Protein AF-A0A8H6KMZ0-F1 (afdb_monomer_lite)

Structure (mmCIF, N/CA/C/O backbone):
data_AF-A0A8H6KMZ0-F1
#
_entry.id   AF-A0A8H6KMZ0-F1
#
loop_
_atom_site.group_PDB
_atom_site.id
_atom_site.type_symbol
_atom_site.label_atom_id
_atom_site.label_alt_id
_atom_site.label_comp_id
_atom_site.label_asym_id
_atom_site.label_entity_id
_atom_site.label_seq_id
_atom_site.pdbx_PDB_ins_code
_atom_site.Cartn_x
_atom_site.Cartn_y
_atom_site.Cartn_z
_atom_site.occupancy
_atom_site.B_iso_or_equiv
_atom_site.auth_seq_id
_atom_site.auth_comp_id
_atom_site.auth_asym_id
_atom_site.auth_atom_id
_atom_site.pdbx_PDB_model_num
ATOM 1 N N . ALA A 1 1 ? -5.034 21.277 47.937 1.00 48.00 1 ALA A N 1
ATOM 2 C CA . ALA A 1 1 ? -5.386 20.324 46.869 1.00 48.00 1 ALA A CA 1
ATOM 3 C C . ALA A 1 1 ? -5.590 21.089 45.572 1.00 48.00 1 ALA A C 1
ATOM 5 O O . ALA A 1 1 ? -6.384 22.019 45.581 1.00 48.00 1 ALA A O 1
ATOM 6 N N . LYS A 1 2 ? -4.839 20.730 44.526 1.00 41.19 2 LYS A N 1
ATOM 7 C CA . LYS A 1 2 ? -5.203 20.764 43.097 1.00 41.19 2 LYS A CA 1
ATOM 8 C C . LYS A 1 2 ? -3.998 20.202 42.329 1.00 41.19 2 LYS A C 1
ATOM 10 O O . LYS A 1 2 ? -3.082 20.935 41.977 1.00 41.19 2 LYS A O 1
ATOM 15 N N . HIS A 1 3 ? -3.976 18.873 42.198 1.00 39.75 3 HIS A N 1
ATOM 16 C CA . HIS A 1 3 ? -3.265 18.204 41.107 1.00 39.75 3 HIS A CA 1
ATOM 17 C C . HIS A 1 3 ? -3.880 18.726 39.806 1.00 39.75 3 HIS A C 1
ATOM 19 O O . HIS A 1 3 ? -5.103 18.848 39.733 1.00 39.75 3 HIS A O 1
ATOM 25 N N . THR A 1 4 ? -3.052 19.099 38.837 1.00 43.94 4 THR A N 1
ATOM 26 C CA . THR A 1 4 ? -3.521 19.335 37.471 1.00 43.94 4 THR A CA 1
ATOM 27 C C . THR A 1 4 ? -2.569 18.589 36.561 1.00 43.94 4 THR A C 1
ATOM 29 O O . THR A 1 4 ? -1.354 18.760 36.650 1.00 43.94 4 THR A O 1
ATOM 32 N N . ASP A 1 5 ? -3.163 17.677 35.814 1.00 43.09 5 ASP A N 1
ATOM 33 C CA . ASP A 1 5 ? -2.545 16.479 35.288 1.00 43.09 5 ASP A CA 1
ATOM 34 C C . ASP A 1 5 ? -1.675 16.752 34.057 1.00 43.09 5 ASP A C 1
ATOM 36 O O . ASP A 1 5 ? -2.052 17.466 33.126 1.00 43.09 5 ASP A O 1
ATOM 40 N N . THR A 1 6 ? -0.488 16.152 34.070 1.00 43.50 6 THR A N 1
ATOM 41 C CA . THR A 1 6 ? 0.405 16.019 32.922 1.00 43.50 6 THR A CA 1
ATOM 42 C C . THR A 1 6 ? -0.236 15.059 31.924 1.00 43.50 6 THR A C 1
ATOM 44 O O . THR A 1 6 ? -0.367 13.873 32.217 1.00 43.50 6 THR A O 1
ATOM 47 N N . PHE A 1 7 ? -0.595 15.534 30.731 1.00 59.22 7 PHE A N 1
ATOM 48 C CA . PHE A 1 7 ? -0.901 14.647 29.607 1.00 59.22 7 PHE A CA 1
ATOM 49 C C . PHE A 1 7 ? 0.405 14.064 29.055 1.00 59.22 7 PHE A C 1
ATOM 51 O O . PHE A 1 7 ? 0.987 14.581 28.106 1.00 59.22 7 PHE A O 1
ATOM 58 N N . SER A 1 8 ? 0.865 12.988 29.690 1.00 57.00 8 SER A N 1
ATOM 59 C CA . SER A 1 8 ? 1.725 11.988 29.063 1.00 57.00 8 SER A CA 1
ATOM 60 C C . SER A 1 8 ? 0.840 10.805 28.705 1.00 57.00 8 SER A C 1
ATOM 62 O O . SER A 1 8 ? 0.358 10.108 29.594 1.00 57.00 8 SER A O 1
ATOM 64 N N . SER A 1 9 ? 0.651 10.564 27.415 1.00 55.00 9 SER A N 1
ATOM 65 C CA . SER A 1 9 ? 0.125 9.292 26.919 1.00 55.00 9 SER A CA 1
ATOM 66 C C . SER A 1 9 ? 1.068 8.792 25.837 1.00 55.00 9 SER A C 1
ATOM 68 O O . SER A 1 9 ? 0.807 8.904 24.644 1.00 55.00 9 SER A O 1
ATOM 70 N N . SER A 1 10 ? 2.215 8.299 26.297 1.00 56.88 10 SER A N 1
ATOM 71 C CA . SER A 1 10 ? 2.999 7.305 25.578 1.00 56.88 10 SER A CA 1
ATOM 72 C C . SER A 1 10 ? 2.511 5.942 26.060 1.00 56.88 10 SER A C 1
ATOM 74 O O . SER A 1 10 ? 3.018 5.424 27.051 1.00 56.88 10 SER A O 1
ATOM 76 N N . ASP A 1 11 ? 1.505 5.393 25.383 1.00 49.59 11 ASP A N 1
ATOM 77 C CA . ASP A 1 11 ? 1.125 3.985 25.506 1.00 49.59 11 ASP A CA 1
ATOM 78 C C . ASP A 1 11 ? 1.774 3.217 24.346 1.00 49.59 11 ASP A C 1
ATOM 80 O O . ASP A 1 11 ? 1.172 2.956 23.306 1.00 49.59 11 ASP A O 1
ATOM 84 N N . ASP A 1 12 ? 3.054 2.884 24.524 1.00 59.81 12 ASP A N 1
ATOM 85 C CA . ASP A 1 12 ? 3.783 1.900 23.718 1.00 59.81 12 ASP A CA 1
ATOM 86 C C . ASP A 1 12 ? 3.382 0.490 24.181 1.00 59.81 12 ASP A C 1
ATOM 88 O O . ASP A 1 12 ? 4.075 -0.202 24.925 1.00 59.81 12 ASP A O 1
ATOM 92 N N . SER A 1 13 ? 2.163 0.096 23.821 1.00 49.50 13 SER A N 1
ATOM 93 C CA . SER A 1 13 ? 1.638 -1.258 24.004 1.00 49.50 13 SER A CA 1
ATOM 94 C C . SER A 1 13 ? 0.722 -1.612 22.839 1.00 49.50 13 SER A C 1
ATOM 96 O O . SER A 1 13 ? -0.491 -1.691 22.982 1.00 49.50 13 SER A O 1
ATOM 98 N N . GLY A 1 14 ? 1.335 -1.813 21.667 1.00 58.25 14 GLY A N 1
ATOM 99 C CA . GLY A 1 14 ? 0.896 -2.774 20.646 1.00 58.25 14 GLY A CA 1
ATOM 100 C C . GLY A 1 14 ? -0.565 -2.722 20.186 1.00 58.25 14 GLY A C 1
ATOM 101 O O . GLY A 1 14 ? -1.116 -3.761 19.824 1.00 58.25 14 GLY A O 1
ATOM 102 N N . GLY A 1 15 ? -1.207 -1.556 20.210 1.00 65.25 15 GLY A N 1
ATOM 103 C CA . GLY A 1 15 ? -2.512 -1.361 19.593 1.00 65.25 15 GLY A CA 1
ATOM 104 C C . GLY A 1 15 ? -2.349 -1.263 18.082 1.00 65.25 15 GLY A C 1
ATOM 105 O O . GLY A 1 15 ? -1.618 -0.406 17.594 1.00 65.25 15 GLY A O 1
ATOM 106 N N . LEU A 1 16 ? -3.016 -2.143 17.339 1.00 88.44 16 LEU A N 1
ATOM 107 C CA . LEU A 1 16 ? -3.057 -2.065 15.885 1.00 88.44 16 LEU A CA 1
ATOM 108 C C . LEU A 1 16 ? -3.753 -0.758 15.465 1.00 88.44 16 LEU A C 1
ATOM 110 O O . LEU A 1 16 ? -4.960 -0.612 15.659 1.00 88.44 16 LEU A O 1
ATOM 114 N N . GLU A 1 17 ? -3.002 0.192 14.910 1.00 96.06 17 GLU A N 1
ATOM 115 C CA . GLU A 1 17 ? -3.547 1.488 14.497 1.00 96.06 17 GLU A CA 1
ATOM 116 C C . GLU A 1 17 ? -4.521 1.320 13.320 1.00 96.06 17 GLU A C 1
ATOM 118 O O . GLU A 1 17 ? -4.315 0.487 12.436 1.00 96.06 17 GLU A O 1
ATOM 123 N N . SER A 1 18 ? -5.607 2.094 13.299 1.00 97.56 18 SER A N 1
ATOM 124 C CA . SER A 1 18 ? -6.575 2.086 12.196 1.00 97.56 18 SER A CA 1
ATOM 125 C C . SER A 1 18 ? -6.214 3.107 11.122 1.00 97.56 18 SER A C 1
ATOM 127 O O . SER A 1 18 ? -5.888 4.252 11.438 1.00 97.56 18 SER A O 1
ATOM 129 N N . THR A 1 19 ? -6.380 2.743 9.846 1.00 98.19 19 THR A N 1
ATOM 130 C CA . THR A 1 19 ? -6.218 3.656 8.696 1.00 98.19 19 THR A CA 1
ATOM 131 C C . THR A 1 19 ? -7.108 4.895 8.777 1.00 98.19 19 THR A C 1
ATOM 133 O O . THR A 1 19 ? -6.768 5.925 8.201 1.00 98.19 19 THR A O 1
ATOM 136 N N . LYS A 1 20 ? -8.197 4.849 9.557 1.00 97.50 20 LYS A N 1
ATOM 137 C CA . LYS A 1 20 ? -9.072 6.000 9.811 1.00 97.50 20 LYS A CA 1
ATOM 138 C C . LYS A 1 20 ? -8.332 7.202 10.408 1.00 97.50 20 LYS A C 1
ATOM 140 O O . LYS A 1 20 ? -8.709 8.341 10.143 1.00 97.50 20 LYS A O 1
ATOM 145 N N . THR A 1 21 ? -7.329 6.953 11.249 1.00 96.56 21 THR A N 1
ATOM 146 C CA . THR A 1 21 ? -6.562 7.998 11.951 1.00 96.56 21 THR A CA 1
ATOM 147 C C . THR A 1 21 ? -5.068 7.951 11.654 1.00 96.56 21 THR A C 1
ATOM 149 O O . THR A 1 21 ? -4.364 8.890 12.018 1.00 96.56 21 THR A O 1
ATOM 152 N N . ALA A 1 22 ? -4.593 6.892 10.994 1.00 97.12 22 ALA A N 1
ATOM 153 C CA . ALA A 1 22 ? -3.177 6.683 10.741 1.00 97.12 22 ALA A CA 1
ATOM 154 C C . ALA A 1 22 ? -2.569 7.756 9.838 1.00 97.12 22 ALA A C 1
ATOM 156 O O . ALA A 1 22 ? -2.993 7.960 8.698 1.00 97.12 22 ALA A O 1
ATOM 157 N N . ASN A 1 23 ? -1.496 8.380 10.324 1.00 96.94 23 ASN A N 1
ATOM 158 C CA . ASN A 1 23 ? -0.618 9.212 9.511 1.00 96.94 23 ASN A CA 1
ATOM 159 C C . ASN A 1 23 ? 0.594 8.394 9.044 1.00 96.94 23 ASN A C 1
ATOM 161 O O . ASN A 1 23 ? 1.662 8.421 9.656 1.00 96.94 23 ASN A O 1
ATOM 165 N N . ILE A 1 24 ? 0.407 7.641 7.961 1.00 97.19 24 ILE A N 1
ATOM 166 C CA . ILE A 1 24 ? 1.410 6.708 7.439 1.00 97.19 24 ILE A CA 1
ATOM 167 C C . ILE A 1 24 ? 2.474 7.467 6.639 1.00 97.19 2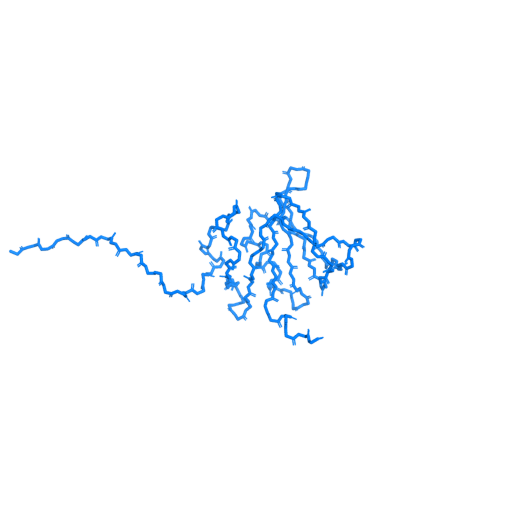4 ILE A C 1
ATOM 169 O O . ILE A 1 24 ? 2.173 8.038 5.591 1.00 97.19 24 ILE A O 1
ATOM 173 N N . THR A 1 25 ? 3.725 7.440 7.102 1.00 96.06 25 THR A N 1
ATOM 174 C CA . THR A 1 25 ? 4.852 8.137 6.457 1.00 96.06 25 THR A CA 1
ATOM 175 C C . THR A 1 25 ? 6.102 7.263 6.431 1.00 96.06 25 THR A C 1
ATOM 177 O O . THR A 1 25 ? 6.406 6.577 7.400 1.00 96.06 25 THR A O 1
ATOM 180 N N . CYS A 1 26 ? 6.860 7.280 5.336 1.00 95.69 26 CYS A N 1
ATOM 181 C CA . CYS A 1 26 ? 8.118 6.547 5.235 1.00 95.69 26 CYS A CA 1
ATOM 182 C C . CYS A 1 26 ? 9.295 7.506 5.453 1.00 95.69 26 CYS A C 1
ATOM 184 O O . CYS A 1 26 ? 9.273 8.619 4.924 1.00 95.69 26 CYS A O 1
ATOM 186 N N . PRO A 1 27 ? 10.325 7.101 6.220 1.00 96.19 27 PRO A N 1
ATOM 187 C CA . PRO A 1 27 ? 10.537 5.759 6.784 1.00 96.19 27 PRO A CA 1
ATOM 188 C C . PRO A 1 27 ? 9.909 5.521 8.175 1.00 96.19 27 PRO A C 1
ATOM 190 O O . PRO A 1 27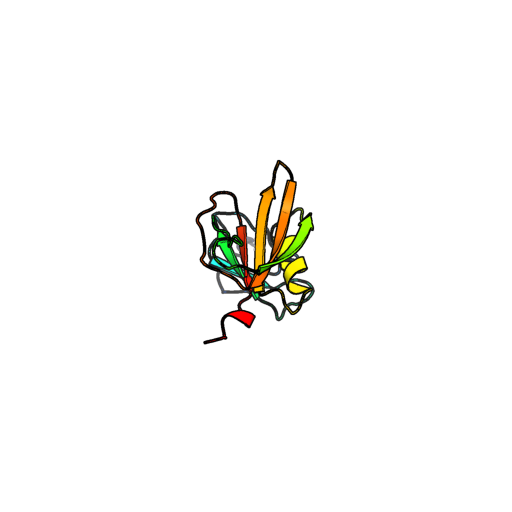 ? 10.053 4.432 8.715 1.00 96.19 27 PRO A O 1
ATOM 193 N N . ALA A 1 28 ? 9.242 6.509 8.781 1.00 96.81 28 ALA A N 1
ATOM 194 C CA . ALA A 1 28 ? 8.804 6.441 10.183 1.00 96.81 28 ALA A CA 1
ATOM 195 C C . ALA A 1 28 ? 7.834 5.285 10.500 1.00 96.81 28 ALA A C 1
ATOM 197 O O . ALA A 1 28 ? 7.863 4.742 11.599 1.00 96.81 28 ALA A O 1
ATOM 198 N N . SER A 1 29 ? 6.989 4.909 9.544 1.00 96.94 29 SER A N 1
ATOM 199 C CA . SER A 1 29 ? 5.991 3.847 9.665 1.00 96.94 29 SER A CA 1
ATOM 200 C C . SER A 1 29 ? 6.477 2.494 9.128 1.00 96.94 29 SER A C 1
ATOM 202 O O . SER A 1 29 ? 5.667 1.573 9.006 1.00 96.94 29 SER A O 1
ATOM 204 N N . ASP A 1 30 ? 7.757 2.350 8.763 1.00 97.62 30 ASP A N 1
ATOM 205 C CA . ASP A 1 30 ? 8.262 1.101 8.183 1.00 97.62 30 ASP A CA 1
ATOM 206 C C . ASP A 1 30 ? 8.020 -0.093 9.116 1.00 97.62 30 ASP A C 1
ATOM 208 O O . ASP A 1 30 ? 8.124 0.013 10.340 1.00 97.62 30 ASP A O 1
ATOM 212 N N . ASN A 1 31 ? 7.648 -1.231 8.530 1.00 96.50 31 ASN A N 1
ATOM 213 C CA . ASN A 1 31 ? 7.305 -2.480 9.212 1.00 96.50 31 ASN A CA 1
ATOM 214 C C . ASN A 1 31 ? 6.133 -2.392 10.223 1.00 96.50 31 ASN A C 1
ATOM 216 O O . ASN A 1 31 ? 5.806 -3.389 10.875 1.00 96.50 31 ASN A O 1
ATOM 220 N N . SER A 1 32 ? 5.464 -1.238 10.334 1.00 97.38 32 SER A N 1
ATOM 221 C CA . SER A 1 32 ? 4.254 -1.072 11.148 1.00 97.38 32 SER A CA 1
ATOM 222 C C . SER A 1 32 ? 3.077 -1.822 10.525 1.00 97.38 32 SER A C 1
ATOM 224 O O . SER A 1 32 ? 3.030 -2.045 9.312 1.00 97.38 32 SER A O 1
ATOM 226 N N . ILE A 1 33 ? 2.117 -2.227 11.357 1.00 97.88 33 ILE A N 1
ATOM 227 C CA . ILE A 1 33 ? 0.903 -2.919 10.916 1.00 97.88 33 ILE A CA 1
ATOM 228 C C . ILE A 1 33 ? -0.291 -1.992 11.146 1.00 97.88 33 ILE A C 1
ATOM 230 O O . ILE A 1 33 ? -0.395 -1.381 12.206 1.00 97.88 33 ILE A O 1
ATOM 234 N N . PHE A 1 34 ? -1.194 -1.920 10.169 1.00 98.00 34 PHE A N 1
ATOM 235 C CA . PHE A 1 34 ? -2.404 -1.100 10.214 1.00 98.00 34 PHE A CA 1
ATOM 236 C C . PHE A 1 34 ? -3.656 -1.952 9.976 1.00 98.00 34 PHE A C 1
ATOM 238 O O . PHE A 1 34 ? -3.636 -2.885 9.170 1.00 98.00 34 PHE A O 1
ATOM 245 N N . SER A 1 35 ? -4.752 -1.630 10.662 1.00 97.81 35 SER A N 1
ATOM 246 C CA . SER A 1 35 ? -6.087 -2.183 10.406 1.00 97.81 35 SER A CA 1
ATOM 247 C C . SER A 1 35 ? -6.854 -1.303 9.423 1.00 97.81 35 SER A C 1
ATOM 249 O O . SER A 1 35 ? -6.922 -0.086 9.602 1.00 97.81 35 SER A O 1
ATOM 251 N N . ALA A 1 36 ? -7.451 -1.912 8.399 1.00 97.75 36 ALA A N 1
ATOM 252 C CA . ALA A 1 36 ? -8.283 -1.182 7.444 1.00 97.75 36 ALA A CA 1
ATOM 253 C C . ALA A 1 36 ? -9.587 -0.704 8.103 1.00 97.75 36 ALA A C 1
ATOM 255 O O . ALA A 1 36 ? -10.219 -1.458 8.845 1.00 97.75 36 ALA A O 1
ATOM 256 N N . GLN A 1 37 ? -10.011 0.529 7.829 1.00 97.00 37 GLN A N 1
ATOM 257 C CA . GLN A 1 37 ? -11.088 1.176 8.585 1.00 97.00 37 GLN A CA 1
ATOM 258 C C . GLN A 1 37 ? -12.450 0.496 8.393 1.00 97.00 37 GLN A C 1
ATOM 260 O O . GLN A 1 37 ? -13.170 0.279 9.366 1.00 97.00 37 GLN A O 1
ATOM 265 N N . ASP A 1 38 ? -12.765 0.096 7.158 1.00 95.31 38 ASP A N 1
ATOM 266 C CA . ASP A 1 38 ? -14.040 -0.541 6.798 1.00 95.31 38 ASP A CA 1
ATOM 267 C C . ASP A 1 38 ? -13.959 -2.078 6.799 1.00 95.31 38 ASP A C 1
ATOM 269 O O . ASP A 1 38 ? -14.964 -2.774 6.656 1.00 95.31 38 ASP A O 1
ATOM 273 N N . ALA A 1 39 ? -12.756 -2.624 6.993 1.00 95.50 39 ALA A N 1
ATOM 274 C CA . ALA A 1 39 ? -12.498 -4.055 7.090 1.00 95.50 39 ALA A CA 1
ATOM 275 C C . ALA A 1 39 ? -11.479 -4.335 8.210 1.00 95.50 39 ALA A C 1
ATOM 277 O O . ALA A 1 39 ? -10.378 -4.810 7.929 1.00 95.50 39 ALA A O 1
ATOM 278 N N . PRO A 1 40 ? -11.825 -4.089 9.490 1.00 94.56 40 PRO A N 1
ATOM 279 C CA . PRO A 1 40 ? -10.863 -4.092 10.596 1.00 94.56 40 PRO A CA 1
ATOM 280 C C . PRO A 1 40 ? -10.196 -5.447 10.851 1.00 94.56 40 PRO A C 1
ATOM 282 O O . PRO A 1 40 ? -9.157 -5.487 11.492 1.00 94.56 40 PRO A O 1
ATOM 285 N N . ALA A 1 41 ? -10.748 -6.549 10.331 1.00 94.38 41 ALA A N 1
ATOM 286 C CA . ALA A 1 41 ? -10.125 -7.877 10.363 1.00 94.38 41 ALA A CA 1
ATOM 287 C C . ALA A 1 41 ? -9.032 -8.084 9.291 1.00 94.38 41 ALA A C 1
ATOM 289 O O . ALA A 1 41 ? -8.377 -9.126 9.271 1.00 94.38 41 ALA A O 1
ATOM 290 N N . ARG A 1 42 ? -8.849 -7.134 8.366 1.00 95.62 42 ARG A N 1
ATOM 291 C CA . ARG A 1 42 ? -7.744 -7.125 7.403 1.00 95.62 42 ARG A CA 1
ATOM 292 C C . ARG A 1 42 ? -6.637 -6.229 7.926 1.00 95.62 42 ARG A C 1
ATOM 294 O O . ARG A 1 42 ? -6.882 -5.102 8.363 1.00 95.62 42 ARG A O 1
ATOM 301 N N . HIS A 1 43 ? -5.424 -6.762 7.923 1.00 97.81 43 HIS A N 1
ATOM 302 C CA . HIS A 1 43 ? -4.263 -6.125 8.523 1.00 97.81 43 HIS A CA 1
ATOM 303 C C . HIS A 1 43 ? -3.153 -6.040 7.494 1.00 97.81 43 HIS A C 1
ATOM 305 O O . HIS A 1 43 ? -2.867 -7.015 6.801 1.00 97.81 43 HIS A O 1
ATOM 311 N N . PHE A 1 44 ? -2.511 -4.883 7.426 1.00 98.31 44 PHE A N 1
ATOM 312 C CA . PHE A 1 44 ? -1.535 -4.593 6.394 1.00 98.31 44 PHE A CA 1
ATOM 313 C C . PHE A 1 44 ? -0.221 -4.179 7.018 1.00 98.31 44 PHE A C 1
ATOM 315 O O . PHE A 1 44 ? -0.182 -3.244 7.815 1.00 98.31 44 PHE A O 1
ATOM 322 N N . ARG A 1 45 ? 0.856 -4.864 6.642 1.00 98.19 45 ARG A N 1
ATOM 323 C CA . ARG A 1 45 ? 2.210 -4.452 7.004 1.00 98.19 45 ARG A CA 1
ATOM 324 C C . ARG A 1 45 ? 2.736 -3.468 5.977 1.00 98.19 45 ARG A C 1
ATOM 326 O O . ARG A 1 45 ? 2.762 -3.794 4.790 1.00 98.19 45 ARG A O 1
ATOM 333 N N . LEU A 1 46 ? 3.170 -2.303 6.442 1.00 98.19 46 LEU A N 1
ATOM 334 C CA . LEU A 1 46 ? 3.846 -1.328 5.603 1.00 98.19 46 LEU A CA 1
ATOM 335 C C . LEU A 1 46 ? 5.303 -1.731 5.389 1.00 98.19 46 LEU A C 1
ATOM 337 O O . LEU A 1 46 ? 5.993 -2.112 6.329 1.00 98.19 46 LEU A O 1
ATOM 341 N N . ILE A 1 47 ? 5.757 -1.599 4.152 1.00 97.81 47 ILE A N 1
ATOM 342 C CA . ILE A 1 47 ? 7.128 -1.792 3.715 1.00 97.81 47 ILE A CA 1
ATOM 343 C C . ILE A 1 47 ? 7.538 -0.526 2.960 1.00 97.81 47 ILE A C 1
ATOM 345 O O . ILE A 1 47 ? 6.968 -0.197 1.916 1.00 97.81 47 ILE A O 1
ATOM 349 N N . CYS A 1 48 ? 8.496 0.212 3.507 1.00 97.88 48 CYS A N 1
ATOM 350 C CA . CYS A 1 48 ? 8.959 1.479 2.954 1.00 97.88 48 CYS A CA 1
ATOM 351 C C . CYS A 1 48 ? 10.047 1.295 1.894 1.00 97.88 48 CYS A C 1
ATOM 353 O O . CYS A 1 48 ? 10.955 0.490 2.058 1.00 97.88 48 CYS A O 1
ATOM 355 N N . GLY A 1 49 ? 10.012 2.100 0.829 1.00 97.00 49 GLY A N 1
ATOM 356 C CA . GLY A 1 49 ? 11.064 2.133 -0.190 1.00 97.00 49 GLY A CA 1
ATOM 357 C C . GLY A 1 49 ? 11.048 0.933 -1.137 1.00 97.00 49 GLY A C 1
ATOM 358 O O . GLY A 1 49 ? 12.079 0.602 -1.730 1.00 97.00 49 GLY A O 1
ATOM 359 N N . HIS A 1 50 ? 9.898 0.273 -1.274 1.00 95.94 50 HIS A N 1
ATOM 360 C CA . HIS A 1 50 ? 9.748 -0.957 -2.037 1.00 95.94 50 HIS A CA 1
ATOM 361 C C . HIS A 1 50 ? 8.462 -0.980 -2.860 1.00 95.94 50 HIS A C 1
ATOM 363 O O . HIS A 1 50 ? 7.481 -0.321 -2.527 1.00 95.94 50 HIS A O 1
ATOM 369 N N . ASP A 1 51 ? 8.486 -1.770 -3.931 1.00 94.62 51 ASP A N 1
ATOM 370 C CA . ASP A 1 51 ? 7.323 -2.093 -4.757 1.00 94.62 51 ASP A CA 1
ATOM 371 C C . ASP A 1 51 ? 7.402 -3.562 -5.223 1.00 94.62 51 ASP A C 1
ATOM 373 O O . ASP A 1 51 ? 8.376 -4.268 -4.939 1.00 94.62 51 ASP A O 1
ATOM 377 N N . TYR A 1 52 ? 6.354 -4.022 -5.903 1.00 95.19 52 TYR A N 1
ATOM 378 C CA . TYR A 1 52 ? 6.254 -5.315 -6.566 1.00 95.19 52 TYR A CA 1
ATOM 379 C C . TYR A 1 52 ? 5.787 -5.104 -8.008 1.00 95.19 52 TYR A C 1
ATOM 381 O O . TYR A 1 52 ? 4.590 -5.160 -8.295 1.00 95.19 52 TYR A O 1
ATOM 389 N N . ASN A 1 53 ? 6.698 -4.866 -8.943 1.00 91.00 53 ASN A N 1
ATOM 390 C CA . ASN A 1 53 ? 6.326 -4.661 -10.346 1.00 91.00 53 ASN A CA 1
ATOM 391 C C . ASN A 1 53 ? 5.922 -5.979 -11.058 1.00 91.00 53 ASN A C 1
ATOM 393 O O . ASN A 1 53 ? 6.195 -7.084 -10.580 1.00 91.00 53 ASN A O 1
ATOM 397 N N . SER A 1 54 ? 5.242 -5.852 -12.202 1.00 91.81 54 SER A N 1
ATOM 398 C CA . SER A 1 54 ? 4.755 -7.003 -12.980 1.00 91.81 54 SER A CA 1
ATOM 399 C C . SER A 1 54 ? 5.885 -7.816 -13.637 1.00 91.81 54 SER A C 1
ATOM 401 O O . SER A 1 54 ? 5.741 -9.026 -13.807 1.00 91.81 54 SER A O 1
ATOM 403 N N . GLU A 1 55 ? 7.021 -7.193 -13.980 1.00 93.44 55 GLU A N 1
ATOM 404 C CA . GLU A 1 55 ? 8.191 -7.890 -14.552 1.00 93.44 55 GLU A CA 1
ATOM 405 C C . GLU A 1 55 ? 8.792 -8.892 -13.554 1.00 93.44 55 GLU A C 1
ATOM 407 O O . GLU A 1 55 ? 9.276 -9.956 -13.938 1.00 93.44 55 GLU A O 1
ATOM 412 N N . ASP A 1 56 ? 8.661 -8.590 -12.264 1.00 94.69 56 ASP A N 1
ATOM 413 C CA . ASP A 1 56 ? 9.066 -9.425 -11.140 1.00 94.69 56 ASP A CA 1
ATOM 414 C C . ASP A 1 56 ? 7.964 -10.404 -10.677 1.00 94.69 56 ASP A C 1
ATOM 416 O O . ASP A 1 56 ? 8.083 -11.045 -9.628 1.00 94.69 56 ASP A O 1
ATOM 420 N N . GLY A 1 57 ? 6.895 -10.576 -11.465 1.00 94.81 57 GLY A N 1
ATOM 421 C CA . GLY A 1 57 ? 5.884 -11.620 -11.274 1.00 94.81 57 GLY A CA 1
ATOM 422 C C . GLY A 1 57 ? 4.687 -11.233 -10.405 1.00 94.81 57 GLY A C 1
ATOM 423 O O . GLY A 1 57 ? 3.946 -12.122 -9.967 1.00 94.81 57 GLY A O 1
ATOM 424 N N . SER A 1 58 ? 4.487 -9.940 -10.138 1.00 96.62 58 SER A N 1
ATOM 425 C CA . SER A 1 58 ? 3.240 -9.463 -9.541 1.00 96.62 58 SER A CA 1
ATOM 426 C C . SER A 1 58 ? 2.108 -9.401 -10.574 1.00 96.62 58 SER A C 1
ATOM 428 O O . SER A 1 58 ? 2.346 -9.411 -11.780 1.00 96.62 58 SER A O 1
ATOM 430 N N . ILE A 1 59 ? 0.859 -9.398 -10.101 1.00 97.50 59 ILE A N 1
ATOM 431 C CA . ILE A 1 59 ? -0.324 -9.240 -10.957 1.00 97.50 59 ILE A CA 1
ATOM 432 C C . ILE A 1 59 ? -1.150 -8.080 -10.417 1.00 97.50 59 ILE A C 1
ATOM 434 O O . ILE A 1 59 ? -1.711 -8.177 -9.321 1.00 97.50 59 ILE A O 1
ATOM 438 N N . ASP A 1 60 ? -1.249 -7.008 -11.196 1.00 96.25 60 ASP A N 1
ATOM 439 C CA . ASP A 1 60 ? -2.090 -5.860 -10.871 1.00 96.25 60 ASP A CA 1
ATOM 440 C C . ASP A 1 60 ? -3.579 -6.219 -10.997 1.00 96.25 60 ASP A C 1
ATOM 442 O O . ASP A 1 60 ? -4.012 -6.869 -11.947 1.00 96.25 60 ASP A O 1
ATOM 446 N N . LEU A 1 61 ? -4.372 -5.792 -10.016 1.00 96.50 61 LEU A N 1
ATOM 447 C CA . LEU A 1 61 ? -5.835 -5.846 -10.061 1.00 96.50 61 LEU A CA 1
ATOM 448 C C . LEU A 1 61 ? -6.401 -4.628 -10.773 1.00 96.50 61 LEU A C 1
ATOM 450 O O . LEU A 1 61 ? -7.226 -4.742 -11.673 1.00 96.50 61 LEU A O 1
ATOM 454 N N . SER A 1 62 ? -5.975 -3.455 -10.320 1.00 95.88 62 SER A N 1
ATOM 455 C CA . SER A 1 62 ? -6.263 -2.162 -10.925 1.00 95.88 62 SER A CA 1
ATOM 456 C C . SER A 1 62 ? -5.421 -1.090 -10.245 1.00 95.88 62 SER A C 1
ATOM 458 O O . SER A 1 62 ? -4.807 -1.327 -9.200 1.00 95.88 62 SER A O 1
ATOM 460 N N . SER A 1 63 ? -5.493 0.123 -10.781 1.00 95.88 63 SER A N 1
ATOM 461 C CA . SER A 1 63 ? -4.994 1.322 -10.127 1.00 95.88 63 SER A CA 1
ATOM 462 C C . SER A 1 63 ? -6.097 2.348 -9.904 1.00 95.88 63 SER A C 1
ATOM 464 O O . SER A 1 63 ? -7.039 2.452 -10.690 1.00 95.88 63 SER A O 1
ATOM 466 N N . GLU A 1 64 ? -5.986 3.085 -8.805 1.00 96.12 64 GLU A N 1
ATOM 467 C CA . GLU A 1 64 ? -6.899 4.165 -8.433 1.00 96.12 64 GLU A CA 1
ATOM 468 C C . GLU A 1 64 ? -6.112 5.317 -7.803 1.00 96.12 64 GLU A C 1
ATOM 470 O O . GLU A 1 64 ? -5.076 5.107 -7.172 1.00 96.12 64 GLU A O 1
ATOM 475 N N . ASN A 1 65 ? -6.596 6.550 -7.954 1.00 94.56 65 ASN A N 1
ATOM 476 C CA . ASN A 1 65 ? -5.991 7.689 -7.267 1.00 94.56 65 ASN A CA 1
ATOM 477 C C . ASN A 1 65 ? -6.253 7.581 -5.762 1.00 94.56 65 ASN A C 1
ATOM 479 O O . ASN A 1 65 ? -7.395 7.410 -5.342 1.00 94.56 65 ASN A O 1
ATOM 483 N N . ALA A 1 66 ? -5.208 7.750 -4.954 1.00 95.06 66 ALA A N 1
ATOM 484 C CA . ALA A 1 66 ? -5.325 7.783 -3.503 1.00 95.06 66 ALA A CA 1
ATOM 485 C C . ALA A 1 66 ? -4.479 8.928 -2.948 1.00 95.06 66 ALA A C 1
ATOM 487 O O . ALA A 1 66 ? -3.290 9.033 -3.238 1.00 95.06 66 ALA A O 1
ATOM 488 N N . THR A 1 67 ? -5.080 9.787 -2.126 1.00 93.62 67 THR A N 1
ATOM 489 C CA . THR A 1 67 ? -4.380 10.946 -1.547 1.00 93.62 67 THR A CA 1
ATOM 490 C C . THR A 1 67 ? -3.397 10.550 -0.445 1.00 93.62 67 THR A C 1
ATOM 492 O O . THR A 1 67 ? -2.47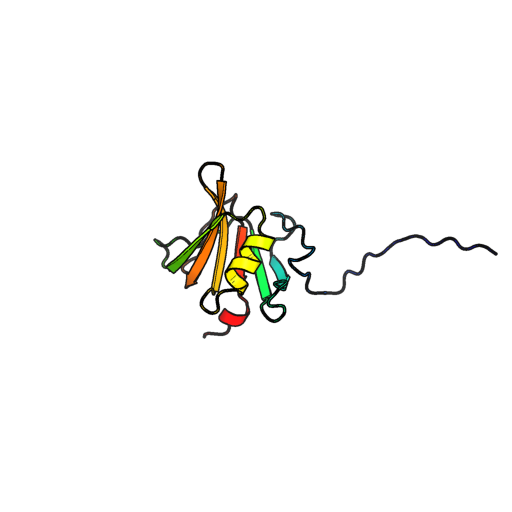4 11.304 -0.153 1.00 93.62 67 THR A O 1
ATOM 495 N N . THR A 1 68 ? -3.580 9.380 0.172 1.00 97.00 68 THR A N 1
ATOM 496 C CA . THR A 1 68 ? -2.740 8.881 1.266 1.00 97.00 68 THR A CA 1
ATOM 497 C C . THR A 1 68 ? -2.510 7.378 1.139 1.00 97.00 68 THR A C 1
ATOM 499 O O . THR A 1 68 ? -3.334 6.656 0.570 1.00 97.00 68 THR A O 1
ATOM 502 N N . MET A 1 69 ? -1.426 6.889 1.748 1.00 97.81 69 MET A N 1
ATOM 503 C CA . MET A 1 69 ? -1.181 5.451 1.879 1.00 97.81 69 MET A CA 1
ATOM 504 C C . MET A 1 69 ? -2.300 4.740 2.660 1.00 97.81 69 MET A C 1
ATOM 506 O O . MET A 1 69 ? -2.686 3.632 2.302 1.00 97.81 69 MET A O 1
ATOM 510 N N . ALA A 1 70 ? -2.877 5.391 3.679 1.00 98.25 70 ALA A N 1
ATOM 511 C CA . ALA A 1 70 ? -4.023 4.858 4.421 1.00 98.25 70 ALA A CA 1
ATOM 512 C C . ALA A 1 70 ? -5.225 4.596 3.494 1.00 98.25 70 ALA A C 1
ATOM 514 O O . ALA A 1 70 ? -5.779 3.501 3.503 1.00 98.25 70 ALA A O 1
ATOM 515 N N . GLY A 1 71 ? -5.540 5.544 2.603 1.00 98.25 71 GLY A N 1
ATOM 516 C CA . GLY A 1 71 ? -6.575 5.348 1.587 1.00 98.25 71 GLY A CA 1
ATOM 517 C C . GLY A 1 71 ? -6.248 4.215 0.608 1.00 98.25 71 GLY A C 1
ATOM 518 O O . GLY A 1 71 ? -7.140 3.471 0.215 1.00 98.25 71 GLY A O 1
ATOM 519 N N . CYS A 1 72 ? -4.974 4.025 0.250 1.00 98.50 72 CYS A N 1
ATOM 520 C CA . CYS A 1 72 ? -4.563 2.902 -0.596 1.00 98.50 72 CYS A CA 1
ATOM 521 C C . CYS A 1 72 ? -4.741 1.537 0.098 1.00 98.50 72 CYS A C 1
ATOM 523 O O . CYS A 1 72 ? -5.181 0.574 -0.536 1.00 98.50 72 CYS A O 1
ATOM 525 N N . ILE A 1 73 ? -4.476 1.457 1.408 1.00 98.62 73 ILE A N 1
ATOM 526 C CA . ILE A 1 73 ? -4.777 0.265 2.214 1.00 98.62 73 ILE A CA 1
ATOM 527 C C . ILE A 1 73 ? -6.275 -0.036 2.180 1.00 98.62 73 ILE A C 1
ATOM 529 O O . ILE A 1 73 ? -6.655 -1.181 1.942 1.00 98.62 73 ILE A O 1
ATOM 533 N N . ASP A 1 74 ? -7.125 0.974 2.367 1.00 98.38 74 ASP A N 1
ATOM 534 C CA . ASP A 1 74 ? -8.576 0.779 2.392 1.00 98.38 74 ASP A CA 1
ATOM 535 C C . ASP A 1 74 ? -9.133 0.332 1.032 1.00 98.38 74 ASP A C 1
ATOM 537 O O . ASP A 1 74 ? -9.957 -0.583 0.977 1.00 98.38 74 ASP A O 1
ATOM 541 N N . LEU A 1 75 ? -8.621 0.887 -0.074 1.00 98.44 75 LEU A N 1
ATOM 542 C CA . LEU A 1 75 ? -8.961 0.443 -1.432 1.00 98.44 75 LEU A CA 1
ATOM 543 C C . LEU A 1 75 ? -8.618 -1.038 -1.653 1.00 98.44 75 LEU A C 1
ATOM 545 O O . LEU A 1 75 ? -9.432 -1.796 -2.184 1.00 98.44 75 LEU A O 1
ATOM 549 N N . CYS A 1 76 ? -7.439 -1.474 -1.201 1.00 98.38 76 CYS A N 1
ATOM 550 C CA . CYS A 1 76 ? -7.057 -2.883 -1.260 1.00 98.38 76 CYS A CA 1
ATOM 551 C C . CYS A 1 76 ? -7.944 -3.744 -0.348 1.00 98.38 76 CYS A C 1
ATOM 553 O O . CYS A 1 76 ? -8.437 -4.798 -0.754 1.00 98.38 76 CYS A O 1
ATOM 555 N N . ALA A 1 77 ? -8.212 -3.287 0.875 1.00 97.94 77 ALA A N 1
ATOM 556 C CA . ALA A 1 77 ? -9.017 -4.009 1.850 1.00 97.94 77 ALA A CA 1
ATOM 557 C C . ALA A 1 77 ? -10.470 -4.229 1.393 1.00 97.94 77 ALA A C 1
ATOM 559 O O . ALA A 1 77 ? -11.055 -5.267 1.719 1.00 97.94 77 ALA A O 1
ATOM 560 N N . ALA A 1 78 ? -11.021 -3.316 0.587 1.00 97.38 78 ALA A N 1
ATOM 561 C CA . ALA A 1 78 ? -12.345 -3.439 -0.021 1.00 97.38 78 ALA A CA 1
ATOM 562 C C . ALA A 1 78 ? -12.447 -4.568 -1.066 1.00 97.38 78 ALA A C 1
ATOM 564 O O . ALA A 1 78 ? -13.551 -4.974 -1.434 1.00 97.38 78 ALA A O 1
ATOM 565 N N . ARG A 1 79 ? -11.315 -5.107 -1.538 1.00 96.75 79 ARG A N 1
ATOM 566 C CA . ARG A 1 79 ? -11.255 -6.132 -2.588 1.00 96.75 79 ARG A CA 1
ATOM 567 C C . ARG A 1 79 ? -10.686 -7.427 -2.048 1.00 96.75 79 ARG A C 1
ATOM 569 O O . ARG A 1 79 ? -9.518 -7.496 -1.667 1.00 96.75 79 ARG A O 1
ATOM 576 N N . LYS A 1 80 ? -11.505 -8.477 -2.013 1.00 95.06 80 LYS A N 1
ATOM 577 C CA . LYS A 1 80 ? -11.140 -9.760 -1.393 1.00 95.06 80 LYS A CA 1
ATOM 578 C C . LYS A 1 80 ? -9.878 -10.371 -2.009 1.00 95.06 80 LYS A C 1
ATOM 580 O O . LYS A 1 80 ? -9.094 -10.985 -1.298 1.00 95.06 80 LYS A O 1
ATOM 585 N N . GLU A 1 81 ? -9.694 -10.205 -3.311 1.00 96.00 81 GLU A N 1
ATOM 586 C CA . GLU A 1 81 ? -8.554 -10.726 -4.058 1.00 96.00 81 GLU A CA 1
ATOM 587 C C . GLU A 1 81 ? -7.280 -9.877 -3.945 1.00 96.00 81 GLU A C 1
ATOM 589 O O . GLU A 1 81 ? -6.234 -10.317 -4.408 1.00 96.00 81 GLU A O 1
ATOM 594 N N . CYS A 1 82 ? -7.333 -8.685 -3.339 1.00 97.94 82 CYS A N 1
ATOM 595 C CA . CYS A 1 82 ? -6.146 -7.850 -3.167 1.00 97.94 82 CYS A CA 1
ATOM 596 C C . CYS A 1 82 ? -5.237 -8.414 -2.071 1.00 97.94 82 CYS A C 1
ATOM 598 O O . CYS A 1 82 ? -5.670 -8.569 -0.935 1.00 97.94 82 CYS A O 1
ATOM 600 N N . VAL A 1 83 ? -3.980 -8.703 -2.401 1.00 98.00 83 VAL A N 1
ATOM 601 C CA . VAL A 1 83 ? -2.958 -9.235 -1.477 1.00 98.00 83 VAL A CA 1
ATOM 602 C C . VAL A 1 83 ? -1.965 -8.164 -1.021 1.00 98.00 83 VAL A C 1
ATOM 604 O O . VAL A 1 83 ? -1.146 -8.386 -0.131 1.00 98.00 83 VAL A O 1
ATOM 607 N N . GLY A 1 84 ? -2.018 -6.990 -1.642 1.00 98.12 84 GLY A N 1
ATOM 608 C CA . GLY A 1 84 ? -1.203 -5.844 -1.285 1.00 98.12 84 GLY A CA 1
ATOM 609 C C . GLY A 1 84 ? -1.355 -4.707 -2.282 1.00 98.12 84 GLY A C 1
ATOM 610 O O . GLY A 1 84 ? -1.897 -4.894 -3.374 1.00 98.12 84 GLY A O 1
ATOM 611 N N . ALA A 1 85 ? -0.883 -3.526 -1.906 1.00 98.19 85 ALA A N 1
ATOM 612 C CA . ALA A 1 85 ? -0.955 -2.351 -2.755 1.00 98.19 85 ALA A CA 1
ATOM 613 C C . ALA A 1 85 ? 0.270 -1.450 -2.596 1.00 98.19 85 ALA A C 1
ATOM 615 O O . ALA A 1 85 ? 0.727 -1.196 -1.480 1.00 98.19 85 ALA A O 1
ATOM 616 N N . GLY A 1 86 ? 0.776 -0.972 -3.732 1.00 97.75 86 GLY A N 1
ATOM 617 C CA . GLY A 1 86 ? 1.842 0.020 -3.807 1.00 97.75 86 GLY A CA 1
ATOM 618 C 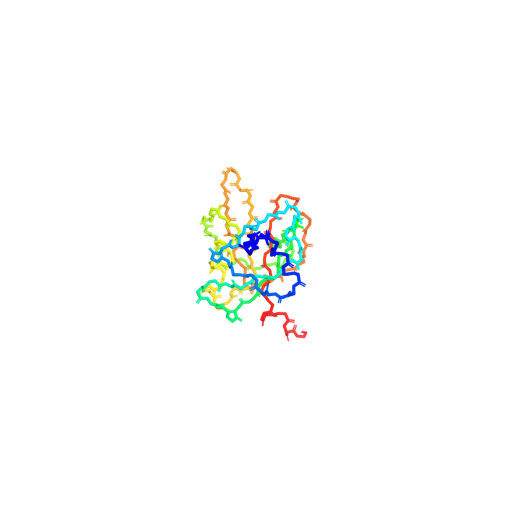C . GLY A 1 86 ? 1.262 1.417 -3.973 1.00 97.75 86 GLY A C 1
ATOM 619 O O . GLY A 1 86 ? 0.355 1.616 -4.775 1.00 97.75 86 GLY A O 1
ATOM 620 N N . TRP A 1 87 ? 1.784 2.389 -3.242 1.00 97.88 87 TRP A N 1
ATOM 621 C CA . TRP A 1 87 ? 1.413 3.793 -3.346 1.00 97.88 87 TRP A CA 1
ATOM 622 C C . TRP A 1 87 ? 2.667 4.626 -3.571 1.00 97.88 87 TRP A C 1
ATOM 624 O O . TRP A 1 87 ? 3.632 4.545 -2.808 1.00 97.88 87 TRP A O 1
ATOM 634 N N . GLY A 1 88 ? 2.662 5.425 -4.627 1.00 91.25 88 GLY A N 1
ATOM 635 C CA . GLY A 1 88 ? 3.810 6.243 -4.985 1.00 91.25 88 GLY A CA 1
ATOM 636 C C . GLY A 1 88 ? 3.456 7.312 -6.001 1.00 91.25 88 GLY A C 1
ATOM 637 O O . GLY A 1 88 ? 2.372 7.303 -6.593 1.00 91.25 88 GLY A O 1
ATOM 638 N N . ASP A 1 89 ? 4.390 8.242 -6.184 1.00 86.19 89 ASP A N 1
ATOM 639 C CA . ASP A 1 89 ? 4.296 9.264 -7.218 1.00 86.19 89 ASP A CA 1
ATOM 640 C C . ASP A 1 89 ? 4.476 8.629 -8.602 1.00 86.19 89 ASP A C 1
ATOM 642 O O . ASP A 1 89 ? 5.523 8.067 -8.934 1.00 86.19 89 ASP A O 1
ATOM 646 N N . TYR A 1 90 ? 3.425 8.726 -9.407 1.00 82.75 90 TYR A N 1
ATOM 647 C CA . TYR A 1 90 ? 3.398 8.345 -10.804 1.00 82.75 90 TYR A CA 1
ATOM 648 C C . TYR A 1 90 ? 3.143 9.598 -11.644 1.00 82.75 90 TYR A C 1
ATOM 650 O O . TYR A 1 90 ? 2.003 10.030 -11.835 1.00 82.75 90 TYR A O 1
ATOM 658 N N . TYR A 1 91 ? 4.232 10.211 -12.115 1.00 85.31 91 TYR A N 1
ATOM 659 C CA . TYR A 1 91 ? 4.221 11.453 -12.896 1.00 85.31 91 TYR A CA 1
ATOM 660 C C . TYR A 1 91 ? 3.495 12.619 -12.195 1.00 85.31 91 TYR A C 1
ATOM 662 O O . TYR A 1 91 ? 2.702 13.328 -12.816 1.00 85.31 91 TYR A O 1
ATOM 670 N N . GLY A 1 92 ? 3.753 12.821 -10.900 1.00 83.88 92 GLY A N 1
ATOM 671 C CA . GLY A 1 92 ? 3.161 13.897 -10.099 1.00 83.88 92 GLY A CA 1
ATOM 672 C C . GLY A 1 92 ? 1.809 13.557 -9.467 1.00 83.88 92 GLY A C 1
ATOM 673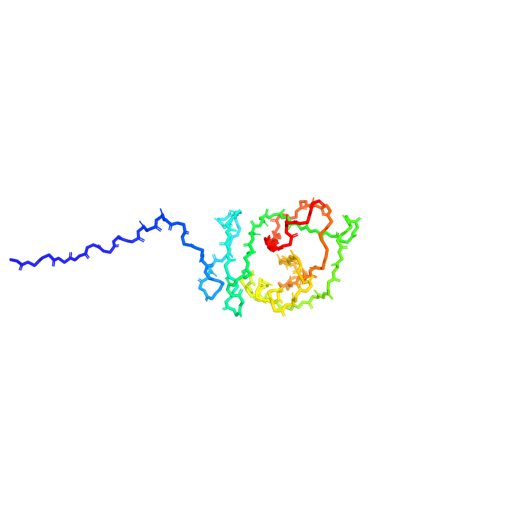 O O . GLY A 1 92 ? 1.213 14.413 -8.813 1.00 83.88 92 GLY A O 1
ATOM 674 N N . ASN A 1 93 ? 1.303 12.335 -9.663 1.00 84.94 93 ASN A N 1
ATOM 675 C CA . ASN A 1 93 ? 0.053 11.865 -9.069 1.00 84.94 93 ASN A CA 1
ATOM 676 C C . ASN A 1 93 ? 0.322 10.693 -8.133 1.00 84.94 93 ASN A C 1
ATOM 678 O O . ASN A 1 93 ? 0.990 9.736 -8.512 1.00 84.94 93 ASN A O 1
ATOM 682 N N . HIS A 1 94 ? -0.246 10.733 -6.932 1.00 89.94 94 HIS A N 1
ATOM 683 C CA . HIS A 1 94 ? -0.173 9.607 -6.011 1.00 89.94 94 HIS A CA 1
ATOM 684 C C . HIS A 1 94 ? -1.223 8.557 -6.385 1.00 89.94 94 HIS A C 1
ATOM 686 O O . HIS A 1 94 ? -2.431 8.763 -6.223 1.00 89.94 94 HIS A O 1
ATOM 692 N N . VAL A 1 95 ? -0.746 7.436 -6.921 1.00 95.81 95 VAL A N 1
ATOM 693 C CA . VAL A 1 95 ? -1.584 6.349 -7.436 1.00 95.81 95 VAL A CA 1
ATOM 694 C C . VAL A 1 95 ? -1.411 5.118 -6.558 1.00 95.81 95 VAL A C 1
ATOM 696 O O . VAL A 1 95 ? -0.295 4.741 -6.209 1.00 95.81 95 VAL A O 1
ATOM 699 N N . CYS A 1 96 ? -2.530 4.490 -6.214 1.00 97.75 96 CYS A N 1
ATOM 700 C CA . CYS A 1 96 ? -2.592 3.200 -5.551 1.00 97.75 96 CYS A CA 1
ATOM 701 C C . CYS A 1 96 ? -2.657 2.084 -6.596 1.00 97.75 96 CYS A C 1
ATOM 703 O O . CYS A 1 96 ? -3.613 2.011 -7.366 1.00 97.75 96 CYS A O 1
ATOM 705 N N . TRP A 1 97 ? -1.663 1.206 -6.607 1.00 97.50 97 TRP A N 1
ATOM 706 C CA . TRP A 1 97 ? -1.558 0.033 -7.468 1.00 97.50 97 TRP A CA 1
ATOM 707 C C . TRP A 1 97 ? -1.862 -1.222 -6.654 1.00 97.50 97 TRP A C 1
ATOM 709 O O . TRP A 1 97 ? -0.995 -1.746 -5.952 1.00 97.50 97 TRP A O 1
ATOM 719 N N . MET A 1 98 ? -3.108 -1.690 -6.728 1.00 98.12 98 MET A N 1
ATOM 720 C CA . MET A 1 98 ? -3.576 -2.886 -6.025 1.00 98.12 98 MET A CA 1
ATOM 721 C C . MET A 1 98 ? -3.167 -4.145 -6.778 1.00 98.12 98 MET A C 1
ATOM 723 O O . MET A 1 98 ? -3.280 -4.201 -8.002 1.00 98.12 98 MET A O 1
ATOM 727 N N . LYS A 1 99 ? -2.758 -5.183 -6.049 1.00 98.00 99 LYS A N 1
ATOM 728 C CA . LYS A 1 99 ? -2.224 -6.424 -6.618 1.00 98.00 99 LYS A CA 1
ATOM 729 C C . LYS A 1 99 ? -2.995 -7.632 -6.111 1.00 98.00 99 LYS A C 1
ATOM 731 O O . LYS A 1 99 ? -3.329 -7.700 -4.934 1.00 98.00 99 LYS A O 1
ATOM 736 N N . SER A 1 100 ? -3.246 -8.598 -6.992 1.00 97.31 100 SER A N 1
ATOM 737 C CA . SER A 1 100 ? -3.829 -9.911 -6.650 1.00 97.31 100 SER A CA 1
ATOM 738 C C . SER A 1 100 ? -2.784 -10.969 -6.350 1.00 97.31 100 SER A C 1
ATOM 740 O O . SER A 1 100 ? -3.077 -12.011 -5.769 1.00 97.31 100 SER A O 1
ATOM 742 N N . ARG A 1 101 ? -1.545 -10.701 -6.749 1.00 96.44 101 ARG A N 1
ATOM 743 C CA . ARG A 1 101 ? -0.399 -11.550 -6.479 1.00 96.44 101 ARG A CA 1
ATOM 744 C C . ARG A 1 101 ? 0.829 -10.677 -6.316 1.00 96.44 101 ARG A C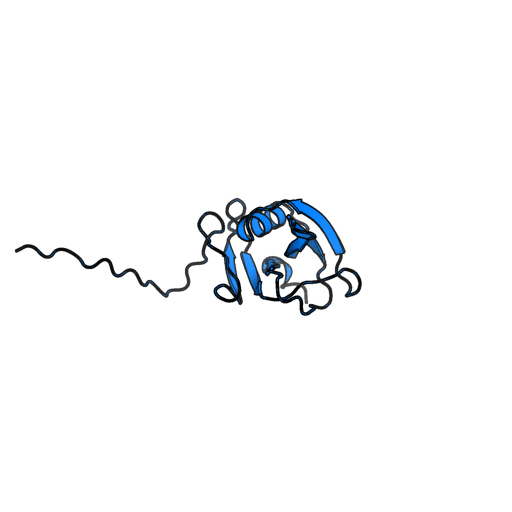 1
ATOM 746 O O . ARG A 1 101 ? 1.057 -9.776 -7.122 1.00 96.44 101 ARG A O 1
ATOM 753 N N . LEU A 1 102 ? 1.629 -10.982 -5.303 1.00 96.69 102 LEU A N 1
ATOM 754 C CA . LEU A 1 102 ? 2.954 -10.399 -5.146 1.00 96.69 102 LEU A CA 1
ATOM 755 C C . LEU A 1 102 ? 3.983 -11.238 -5.908 1.00 96.69 102 LEU A C 1
ATOM 757 O O . LEU A 1 102 ? 3.915 -12.469 -5.932 1.00 96.69 102 LEU A O 1
ATOM 761 N N . GLY A 1 103 ? 4.907 -10.538 -6.554 1.00 94.69 103 GLY A N 1
ATOM 762 C CA . GLY A 1 103 ? 6.095 -11.108 -7.173 1.00 94.69 103 GLY A CA 1
ATOM 763 C C . GLY A 1 103 ? 7.303 -11.004 -6.246 1.00 94.69 103 GLY A C 1
ATOM 764 O O . GLY A 1 103 ? 7.177 -11.024 -5.021 1.00 94.69 103 GLY A O 1
ATOM 765 N N . LYS A 1 104 ? 8.484 -10.829 -6.832 1.00 95.44 104 LYS A N 1
ATOM 766 C CA . LYS A 1 104 ? 9.679 -10.432 -6.092 1.00 95.44 104 LYS A CA 1
ATOM 767 C C . LYS A 1 104 ? 9.596 -8.947 -5.728 1.00 95.44 104 LYS A C 1
ATOM 769 O O . LYS A 1 104 ? 9.239 -8.109 -6.547 1.00 95.44 104 LYS A O 1
ATOM 774 N N . GLN A 1 105 ? 9.952 -8.633 -4.488 1.00 95.25 105 GLN A N 1
ATOM 775 C CA . GLN A 1 105 ? 10.062 -7.260 -4.007 1.00 95.25 105 GLN A CA 1
ATOM 776 C C . GLN A 1 105 ? 11.248 -6.548 -4.676 1.00 95.25 105 GLN A C 1
ATOM 778 O O . GLN A 1 105 ? 12.370 -7.068 -4.667 1.00 95.25 105 GLN A O 1
ATOM 783 N N . ASN A 1 106 ? 11.025 -5.344 -5.203 1.00 93.94 106 ASN A N 1
ATOM 784 C CA . ASN A 1 106 ? 12.065 -4.481 -5.762 1.00 93.94 106 ASN A CA 1
ATOM 785 C C . ASN A 1 106 ? 12.334 -3.264 -4.864 1.00 93.94 106 ASN A C 1
ATOM 787 O O . ASN A 1 106 ? 11.508 -2.883 -4.035 1.00 93.94 106 ASN A O 1
ATOM 791 N N . VAL A 1 107 ? 13.512 -2.648 -5.006 1.00 95.75 107 VAL A N 1
ATOM 792 C CA . VAL A 1 107 ? 13.825 -1.362 -4.359 1.00 95.75 107 VAL A CA 1
ATOM 793 C C . VAL A 1 107 ? 13.177 -0.246 -5.172 1.00 95.75 107 VAL A C 1
ATOM 795 O O . VAL A 1 107 ? 13.330 -0.198 -6.391 1.00 95.75 107 VAL A O 1
ATOM 798 N N . SER A 1 108 ? 12.443 0.636 -4.501 1.00 92.31 108 SER A N 1
ATOM 799 C CA . SER A 1 108 ? 11.755 1.780 -5.095 1.00 92.31 108 SER A CA 1
ATOM 800 C C . SER A 1 108 ? 11.612 2.892 -4.051 1.00 92.31 108 SER A C 1
ATOM 802 O O . SER A 1 108 ? 10.635 2.955 -3.313 1.00 92.31 108 SER A O 1
ATOM 804 N N . GLY A 1 109 ? 12.630 3.751 -3.933 1.00 89.62 109 GLY A N 1
ATOM 805 C CA . GLY A 1 109 ? 12.856 4.577 -2.735 1.00 89.62 109 GLY A CA 1
ATOM 806 C C . GLY A 1 109 ? 11.698 5.481 -2.284 1.00 89.62 109 GLY A C 1
ATOM 807 O O . GLY A 1 109 ? 11.534 5.682 -1.086 1.00 89.62 109 GLY A O 1
ATOM 808 N N . ASN A 1 110 ? 10.877 5.983 -3.210 1.00 88.56 110 ASN A N 1
ATOM 809 C CA . ASN A 1 110 ? 9.747 6.870 -2.890 1.00 88.56 110 ASN A CA 1
ATOM 810 C C . ASN A 1 110 ? 8.401 6.136 -2.772 1.00 88.56 110 ASN A C 1
ATOM 812 O O . ASN A 1 110 ? 7.364 6.783 -2.640 1.00 88.56 110 ASN A O 1
ATOM 816 N N . TRP A 1 111 ? 8.403 4.806 -2.863 1.00 95.38 111 TRP A N 1
ATOM 817 C CA . TRP A 1 111 ? 7.193 3.997 -2.818 1.00 95.38 111 TRP A CA 1
ATOM 818 C C . TRP A 1 111 ? 6.933 3.438 -1.428 1.00 95.38 111 TRP A C 1
ATOM 820 O O . TRP A 1 111 ? 7.839 3.101 -0.665 1.00 95.38 111 TRP A O 1
ATOM 830 N N . TYR A 1 112 ? 5.649 3.329 -1.135 1.00 97.81 112 TYR A N 1
ATOM 831 C CA . TYR A 1 112 ? 5.085 2.717 0.047 1.00 97.81 112 TYR A CA 1
ATOM 832 C C . TYR A 1 112 ? 4.400 1.443 -0.414 1.00 97.81 112 TYR A C 1
ATOM 834 O O . TYR A 1 112 ? 3.639 1.486 -1.378 1.00 97.81 112 TYR A O 1
ATOM 842 N N . PHE A 1 113 ? 4.613 0.323 0.265 1.00 98.25 113 PHE A N 1
ATOM 843 C CA . PHE A 1 113 ? 3.893 -0.901 -0.062 1.00 98.25 113 PHE A CA 1
ATOM 844 C C . PHE A 1 113 ? 3.202 -1.474 1.167 1.00 98.25 113 PHE A C 1
ATOM 846 O O . PHE A 1 113 ? 3.824 -1.635 2.208 1.00 98.25 113 PHE A O 1
ATOM 853 N N . ALA A 1 114 ? 1.919 -1.802 1.055 1.00 98.31 114 ALA A N 1
ATOM 854 C CA . ALA A 1 114 ? 1.168 -2.509 2.085 1.00 98.31 114 ALA A CA 1
ATOM 855 C C . ALA A 1 114 ? 0.941 -3.958 1.661 1.00 98.31 114 ALA A C 1
ATOM 857 O O . ALA A 1 114 ? 0.347 -4.205 0.615 1.00 98.31 114 ALA A O 1
ATOM 858 N N . VAL A 1 115 ? 1.372 -4.912 2.484 1.00 98.38 115 VAL A N 1
ATOM 859 C CA . VAL A 1 115 ? 1.141 -6.351 2.277 1.00 98.38 115 VAL A CA 1
ATOM 860 C C . VAL A 1 115 ? 0.014 -6.819 3.190 1.00 98.38 115 VAL A C 1
ATOM 862 O O . VAL A 1 115 ? 0.102 -6.615 4.401 1.00 98.38 115 VAL A O 1
ATOM 865 N N . ASP A 1 116 ? -1.014 -7.470 2.638 1.00 97.75 116 ASP A N 1
ATOM 866 C CA . ASP A 1 116 ? -2.076 -8.076 3.446 1.00 97.75 116 ASP A CA 1
ATOM 867 C C . ASP A 1 116 ? -1.560 -9.325 4.169 1.00 97.75 116 ASP A C 1
ATOM 869 O O . ASP A 1 116 ? -1.191 -10.332 3.553 1.00 97.75 116 ASP A O 1
ATOM 873 N N . LEU A 1 117 ? -1.601 -9.287 5.497 1.00 96.31 117 LEU A N 1
ATOM 874 C CA . LEU A 1 117 ? -1.156 -10.376 6.355 1.00 96.31 117 LEU A CA 1
ATOM 875 C C . LEU A 1 117 ? -2.072 -11.601 6.287 1.00 96.31 117 LEU A C 1
ATOM 877 O O . LEU A 1 117 ? -1.587 -12.717 6.467 1.00 96.31 117 LEU A O 1
ATOM 881 N N . ASN A 1 118 ? -3.345 -11.441 5.921 1.00 88.00 118 ASN A N 1
ATOM 882 C CA . ASN A 1 118 ? -4.276 -12.563 5.763 1.00 88.00 118 ASN A CA 1
ATOM 883 C C . ASN A 1 118 ? -3.926 -13.462 4.566 1.00 88.00 118 ASN A C 1
ATOM 885 O O . ASN A 1 118 ? -4.437 -14.575 4.452 1.00 88.00 118 ASN A O 1
ATOM 889 N N . THR A 1 119 ? -3.050 -12.996 3.674 1.00 72.50 119 THR A N 1
ATOM 890 C CA . THR A 1 119 ? -2.649 -13.720 2.457 1.00 72.50 119 THR A CA 1
ATOM 891 C C . THR A 1 119 ? -1.281 -14.390 2.596 1.00 72.50 119 THR A C 1
ATOM 893 O O . THR A 1 119 ? -0.974 -15.340 1.877 1.00 72.50 119 THR A O 1
ATOM 896 N N . THR A 1 120 ? -0.506 -13.990 3.612 1.00 54.88 120 THR A N 1
ATOM 897 C CA . THR A 1 120 ? 0.813 -14.558 3.943 1.00 54.88 120 THR A CA 1
ATOM 898 C C . THR A 1 120 ? 0.772 -15.941 4.609 1.00 54.88 120 THR A C 1
ATOM 900 O O . THR A 1 120 ? 1.818 -16.499 4.923 1.00 54.88 120 THR A O 1
ATOM 903 N N . SER A 1 121 ? -0.413 -16.539 4.791 1.00 40.78 121 SER A N 1
ATOM 904 C CA . SER A 1 121 ? -0.566 -17.911 5.307 1.00 40.78 121 SER A CA 1
ATOM 905 C C . SER A 1 121 ? -0.544 -19.003 4.228 1.00 40.78 121 SER A C 1
ATOM 907 O O . SER A 1 121 ? -0.766 -20.170 4.549 1.00 40.78 121 SER A O 1
ATOM 909 N N . SER A 1 122 ? -0.287 -18.666 2.963 1.00 35.09 122 SER A N 1
ATOM 910 C CA . SER A 1 122 ? -0.158 -19.676 1.905 1.00 35.09 122 SER A CA 1
ATOM 911 C C . SER A 1 122 ? 1.303 -20.103 1.781 1.00 35.09 122 SER A C 1
ATOM 913 O O . SER A 1 122 ? 2.158 -19.295 1.426 1.00 35.09 122 SER A O 1
ATOM 915 N N . SER A 1 123 ? 1.528 -21.358 2.170 1.00 36.38 123 SER A N 1
ATOM 916 C CA . SER A 1 123 ? 2.790 -22.103 2.271 1.00 36.38 123 SER A CA 1
ATOM 917 C C . SER A 1 123 ? 3.630 -22.137 0.997 1.00 36.38 123 SER A C 1
ATOM 919 O O . SER A 1 123 ? 3.034 -22.128 -0.102 1.00 36.38 123 SER A O 1
#

Foldseek 3Di:
DDDDDDPDPPPPDDDAAELVPDPDDPPVQAQHKHAYPVGRVWIWGKHAQKDFDVVQPWAWPDKDFDPHPSRLVNVQSVDPQFQKWKWFDDPNTTMITTTSDGGDMDGHHGMMMIGTPVPVPDD

Organism: NCBI:txid2175873

pLDDT: mean 88.29, std 17.4, range [35.09, 98.62]

Radius of gyration: 16.26 Å; chains: 1; bounding box: 28×43×61 Å

Sequence (123 aa):
AKHTDTFSSSDDSGGLESTKTANITCPASDNSIFSAQDAPARHFRLICGHDYNSEDGSIDLSSENATTMAGCIDLCAARKECVGAGWGDYYGNHVCWMKSRLGKQNVSGNWYFAVDLNTTSSS

Secondary structure (DSSP, 8-state):
------------S---EETTT----TTTTTT-EEE-SS-TT-EEEEEEEEE--TTTT-EEEEEEE-SSHHHHHHHHHT-TT--EEEEEEETTEEEEEEEEE----EEEEEEEEEEEGGGTT--